Protein AF-A0A2X2BG75-F1 (afdb_monomer_lite)

pLDDT: mean 76.94, std 18.29, range [35.31, 95.19]

Structure (mmCIF, N/CA/C/O backbone):
data_AF-A0A2X2BG75-F1
#
_entry.id   AF-A0A2X2BG75-F1
#
loop_
_atom_site.group_PDB
_atom_site.id
_atom_site.type_symbol
_atom_site.label_atom_id
_atom_site.label_alt_id
_atom_site.label_comp_id
_atom_site.label_asym_id
_atom_site.label_entity_id
_atom_site.label_seq_id
_atom_site.pdbx_PDB_ins_code
_atom_site.Cartn_x
_atom_site.Cartn_y
_atom_site.Cartn_z
_atom_site.occupancy
_atom_site.B_iso_or_equiv
_atom_site.auth_seq_id
_atom_site.auth_comp_id
_atom_site.auth_asym_id
_atom_site.auth_atom_id
_atom_site.pdbx_PDB_model_num
ATOM 1 N N . MET A 1 1 ? -21.890 17.073 13.030 1.00 41.28 1 MET A N 1
ATOM 2 C CA . MET A 1 1 ? -20.899 16.045 13.416 1.00 41.28 1 MET A CA 1
ATOM 3 C C . MET A 1 1 ? -20.224 15.552 12.139 1.00 41.28 1 MET A C 1
ATOM 5 O O . MET A 1 1 ? -20.914 14.983 11.303 1.00 41.28 1 MET A O 1
ATOM 9 N N . ASN A 1 2 ? -18.944 15.868 11.914 1.00 44.72 2 ASN A N 1
ATOM 10 C CA . ASN A 1 2 ? -18.244 15.497 10.676 1.00 44.72 2 ASN A CA 1
ATOM 11 C C . ASN A 1 2 ? -17.955 13.989 10.667 1.00 44.72 2 ASN A C 1
ATOM 13 O O . ASN A 1 2 ? -17.279 13.488 11.561 1.00 44.72 2 ASN A O 1
ATOM 17 N N . LYS A 1 3 ? -18.429 13.284 9.634 1.00 50.59 3 LYS A N 1
ATOM 18 C CA . LYS A 1 3 ? -18.250 11.832 9.414 1.00 50.59 3 LYS A CA 1
ATOM 19 C C . LYS A 1 3 ? -16.772 11.403 9.266 1.00 50.59 3 LYS A C 1
ATOM 21 O O . LYS A 1 3 ? -16.481 10.217 9.203 1.00 50.59 3 LYS A O 1
ATOM 26 N N . TYR A 1 4 ? -15.852 12.370 9.226 1.00 56.56 4 TYR A N 1
ATOM 27 C CA . TYR A 1 4 ? -14.413 12.201 9.002 1.00 56.56 4 TYR A CA 1
ATOM 28 C C . TYR A 1 4 ? -13.567 12.158 10.276 1.00 56.56 4 TYR A C 1
ATOM 30 O O . TYR A 1 4 ? -12.349 12.050 10.181 1.00 56.56 4 TYR A O 1
ATOM 38 N N . LEU A 1 5 ? -14.174 12.221 11.466 1.00 58.25 5 LEU A N 1
ATOM 39 C CA . LEU A 1 5 ? -13.488 11.809 12.693 1.00 58.25 5 LEU A CA 1
ATOM 40 C C . LEU A 1 5 ? -13.458 10.276 12.709 1.00 58.25 5 LEU A C 1
ATOM 42 O O . LEU A 1 5 ? -14.191 9.618 13.442 1.00 58.25 5 LEU A O 1
ATOM 46 N N . THR A 1 6 ? -12.686 9.723 11.776 1.00 56.44 6 THR A N 1
ATOM 47 C CA . THR A 1 6 ? -12.383 8.304 11.658 1.00 56.44 6 THR A CA 1
ATOM 48 C C . THR A 1 6 ? -11.851 7.799 12.987 1.00 56.44 6 THR A C 1
ATOM 50 O O . THR A 1 6 ? -11.093 8.492 13.666 1.00 56.44 6 THR A O 1
ATOM 53 N N . GLU A 1 7 ? -12.252 6.582 13.341 1.00 65.56 7 GLU A N 1
ATOM 54 C CA . GLU A 1 7 ? -11.622 5.769 14.379 1.00 65.56 7 GLU A CA 1
ATOM 55 C C . GLU A 1 7 ? -10.095 5.965 14.373 1.00 65.56 7 GLU A C 1
ATOM 57 O O . GLU A 1 7 ? -9.521 6.176 13.305 1.00 65.56 7 GLU A O 1
ATOM 62 N N . ASN A 1 8 ? -9.451 5.883 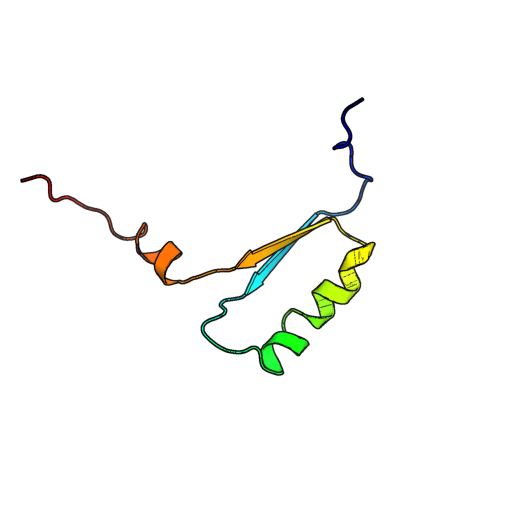15.545 1.00 75.81 8 ASN A N 1
ATOM 63 C CA . ASN A 1 8 ? -8.001 6.035 15.791 1.00 75.81 8 ASN A CA 1
ATOM 64 C C . ASN A 1 8 ? -7.149 4.938 15.092 1.00 75.81 8 ASN A C 1
ATOM 66 O O . ASN A 1 8 ? -6.311 4.275 15.696 1.00 75.81 8 ASN A O 1
ATOM 70 N N . LYS A 1 9 ? -7.413 4.680 13.812 1.00 82.81 9 LYS A N 1
ATOM 71 C CA . LYS A 1 9 ? -6.732 3.735 12.942 1.00 82.81 9 LYS A CA 1
ATOM 72 C C . LYS A 1 9 ? -5.509 4.422 12.364 1.00 82.81 9 LYS A C 1
ATOM 74 O O . LYS A 1 9 ? -5.594 5.536 11.847 1.00 82.81 9 LYS A O 1
ATOM 79 N N . SER A 1 10 ? -4.377 3.734 12.421 1.00 91.94 10 SER A N 1
ATOM 80 C CA . SER A 1 10 ? -3.154 4.183 11.768 1.00 91.94 10 SER A CA 1
ATOM 81 C C . SER A 1 10 ? -3.398 4.410 10.274 1.00 91.94 10 SER A C 1
ATOM 83 O O . SER A 1 10 ? -4.155 3.675 9.632 1.00 91.94 10 SER A O 1
ATOM 85 N N . ILE A 1 11 ? -2.754 5.437 9.726 1.00 94.38 11 ILE A N 1
ATOM 86 C CA . ILE A 1 11 ? -2.773 5.718 8.292 1.00 94.38 11 ILE A CA 1
ATOM 87 C C . ILE A 1 11 ? -1.637 4.933 7.641 1.00 94.38 11 ILE A C 1
ATOM 89 O O . ILE A 1 11 ? -0.497 4.997 8.098 1.00 94.38 11 ILE A O 1
ATOM 93 N N . VAL A 1 12 ? -1.950 4.208 6.569 1.00 94.50 12 VAL A N 1
ATOM 94 C CA . VAL A 1 12 ? -0.981 3.440 5.780 1.00 94.50 12 VAL A CA 1
ATOM 95 C C . VAL A 1 12 ? -1.013 3.942 4.340 1.00 94.50 12 VAL A C 1
ATOM 97 O O . VAL A 1 12 ? -2.064 3.946 3.700 1.00 94.50 12 VAL A O 1
ATOM 100 N N . LEU A 1 13 ? 0.145 4.356 3.826 1.00 93.44 13 LEU A N 1
ATOM 101 C CA . LEU A 1 13 ? 0.342 4.728 2.427 1.00 93.44 13 LEU A CA 1
ATOM 102 C C . LEU A 1 13 ? 1.245 3.688 1.766 1.00 93.44 13 LEU A C 1
ATOM 104 O O . LEU A 1 13 ? 2.336 3.403 2.252 1.00 93.44 13 LEU A O 1
ATOM 108 N N . THR A 1 14 ? 0.792 3.137 0.647 1.00 91.50 14 THR A N 1
ATOM 109 C CA . THR A 1 14 ? 1.578 2.221 -0.189 1.00 91.50 14 THR A CA 1
ATOM 110 C C . THR A 1 14 ? 1.546 2.700 -1.633 1.00 91.50 14 THR A C 1
ATOM 112 O O . THR A 1 14 ? 0.682 3.498 -1.991 1.00 91.50 14 THR A O 1
ATOM 115 N N . GLY A 1 15 ? 2.446 2.211 -2.482 1.00 88.88 15 GLY A N 1
ATOM 116 C CA . GLY A 1 15 ? 2.363 2.470 -3.915 1.00 88.88 15 GLY A CA 1
ATOM 117 C C . GLY A 1 15 ? 3.032 1.391 -4.748 1.00 88.88 15 GLY A C 1
ATOM 118 O O . GLY A 1 15 ? 3.941 0.720 -4.266 1.00 88.88 15 GLY A O 1
ATOM 119 N N . ASP A 1 16 ? 2.558 1.231 -5.983 1.00 85.81 16 ASP A N 1
ATOM 120 C CA . ASP A 1 16 ? 3.141 0.332 -6.981 1.00 85.81 16 ASP A CA 1
ATOM 121 C C . ASP A 1 16 ? 3.444 1.113 -8.259 1.00 85.81 16 ASP A C 1
ATOM 123 O O . ASP A 1 16 ? 2.666 1.975 -8.680 1.00 85.81 16 ASP A O 1
ATOM 127 N N . ARG A 1 17 ? 4.548 0.752 -8.917 1.00 81.44 17 ARG A N 1
ATOM 128 C CA . ARG A 1 17 ? 4.812 1.142 -10.300 1.00 81.44 17 ARG A CA 1
ATOM 129 C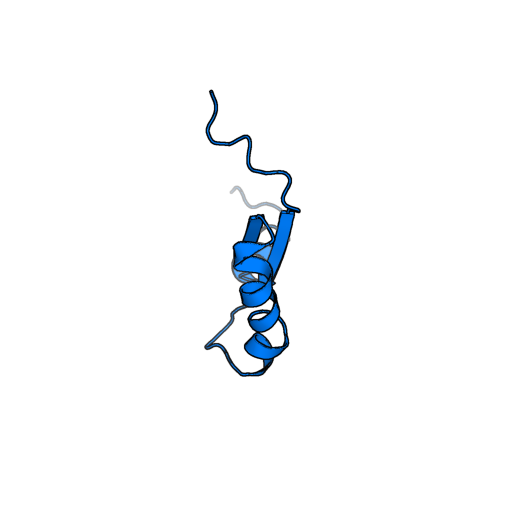 C . ARG A 1 17 ? 4.254 0.059 -11.219 1.00 81.44 17 ARG A C 1
ATOM 131 O O . ARG A 1 17 ? 4.919 -0.939 -11.483 1.00 81.44 17 ARG A O 1
ATOM 138 N N . ILE A 1 18 ? 3.034 0.254 -11.699 1.00 72.62 18 ILE A N 1
ATOM 139 C CA . ILE A 1 18 ? 2.327 -0.737 -12.516 1.00 72.62 18 ILE A CA 1
ATOM 140 C C . ILE A 1 18 ? 2.546 -0.406 -13.997 1.00 72.62 18 ILE A C 1
ATOM 142 O O . ILE A 1 18 ? 1.812 0.381 -14.580 1.00 72.62 18 ILE A O 1
ATOM 146 N N . THR A 1 19 ? 3.588 -0.970 -14.615 1.00 73.69 19 THR A N 1
ATOM 147 C CA . THR A 1 19 ? 3.873 -0.792 -16.059 1.00 73.69 19 THR A CA 1
ATOM 148 C C . THR A 1 19 ? 3.295 -1.912 -16.932 1.00 73.69 19 THR A C 1
ATOM 150 O O . THR A 1 19 ? 3.612 -2.000 -18.114 1.00 73.69 19 THR A O 1
ATOM 153 N N . GLY A 1 20 ? 2.483 -2.804 -16.359 1.00 81.50 20 GLY A N 1
ATOM 154 C CA . GLY A 1 20 ? 1.916 -3.971 -17.033 1.00 81.50 20 GLY A CA 1
ATOM 155 C C . GLY A 1 20 ? 1.055 -4.821 -16.092 1.00 81.50 20 GLY A C 1
ATOM 156 O O . GLY A 1 20 ? 0.773 -4.392 -14.972 1.00 81.50 20 GLY A O 1
ATOM 157 N N . PRO A 1 21 ? 0.622 -6.020 -16.522 1.00 88.88 21 PRO A N 1
ATOM 158 C CA . PRO A 1 21 ? -0.187 -6.909 -15.696 1.00 88.88 21 PRO A CA 1
ATOM 159 C C . PRO A 1 21 ? 0.495 -7.274 -14.375 1.00 88.88 21 PRO A C 1
ATOM 161 O O . PRO A 1 21 ? 1.713 -7.454 -14.303 1.00 88.88 21 PRO A O 1
ATOM 164 N N . LEU A 1 22 ? -0.314 -7.435 -13.329 1.00 89.06 22 LEU A N 1
ATOM 165 C CA . LEU A 1 22 ? 0.169 -7.885 -12.029 1.00 89.06 22 LEU A CA 1
ATOM 166 C C . LEU A 1 22 ? 0.720 -9.313 -12.131 1.00 89.06 22 LEU A C 1
ATOM 168 O O . LEU A 1 22 ? 0.158 -10.177 -12.801 1.00 89.06 22 LEU A O 1
ATOM 172 N N . HIS A 1 23 ? 1.811 -9.562 -11.414 1.00 91.00 23 HIS A N 1
ATOM 173 C CA . HIS A 1 23 ? 2.450 -10.874 -11.312 1.00 91.00 23 HIS A CA 1
ATOM 174 C C . HIS A 1 23 ? 2.750 -11.204 -9.847 1.00 91.00 23 HIS A C 1
ATOM 176 O O . HIS A 1 23 ? 2.580 -10.364 -8.961 1.00 91.00 23 HIS A O 1
ATOM 182 N N . LEU A 1 24 ? 3.246 -12.416 -9.585 1.00 95.00 24 LEU A N 1
ATOM 183 C CA . LEU A 1 24 ? 3.477 -12.926 -8.228 1.00 95.00 24 LEU A CA 1
ATOM 184 C C . LEU A 1 24 ? 4.383 -12.024 -7.366 1.00 95.00 24 LEU A C 1
ATOM 186 O O . LEU A 1 24 ? 4.214 -11.955 -6.154 1.00 95.00 24 LEU A O 1
ATOM 190 N N . GLY A 1 25 ? 5.291 -11.276 -7.994 1.00 91.81 25 GLY A N 1
ATOM 191 C CA . GLY A 1 25 ? 6.141 -10.303 -7.306 1.00 91.81 25 GLY A CA 1
ATOM 192 C C . GLY A 1 25 ? 5.346 -9.150 -6.690 1.00 91.81 25 GLY A C 1
ATOM 193 O O . GLY A 1 25 ? 5.635 -8.760 -5.568 1.00 91.81 25 GLY A O 1
ATOM 194 N N . HIS A 1 26 ? 4.293 -8.668 -7.356 1.00 91.44 26 HIS A N 1
ATOM 195 C CA . HIS A 1 26 ? 3.384 -7.672 -6.779 1.00 91.44 26 HIS A CA 1
ATOM 196 C C . HIS A 1 26 ? 2.566 -8.263 -5.630 1.00 91.44 26 HIS A C 1
ATOM 198 O O . HIS A 1 26 ? 2.338 -7.604 -4.618 1.00 91.44 26 HIS A O 1
ATOM 204 N N . TYR A 1 27 ? 2.148 -9.526 -5.767 1.00 92.81 27 TYR A N 1
ATOM 205 C CA . TYR A 1 27 ? 1.393 -10.203 -4.720 1.00 92.81 27 TYR A CA 1
ATOM 206 C C . TYR A 1 27 ? 2.188 -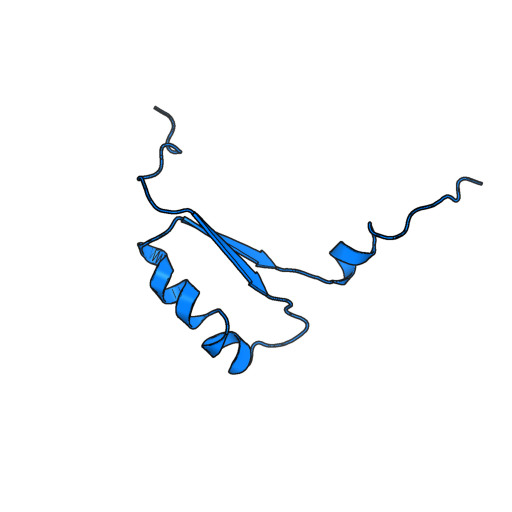10.304 -3.416 1.00 92.81 27 TYR A C 1
ATOM 208 O O . TYR A 1 27 ? 1.725 -9.830 -2.379 1.00 92.81 27 TYR A O 1
ATOM 216 N N . ILE A 1 28 ? 3.401 -10.852 -3.504 1.00 93.38 28 ILE A N 1
ATOM 217 C CA . ILE A 1 28 ? 4.304 -11.019 -2.361 1.00 93.38 28 ILE A CA 1
ATOM 218 C C . ILE A 1 28 ? 4.824 -9.657 -1.873 1.00 93.38 28 ILE A C 1
ATOM 220 O O . ILE A 1 28 ? 4.998 -9.459 -0.676 1.00 93.38 28 ILE A O 1
ATOM 224 N N . GLY A 1 29 ? 5.065 -8.716 -2.789 1.00 89.31 29 GLY A N 1
ATOM 225 C CA . GLY A 1 29 ? 5.700 -7.436 -2.480 1.00 89.31 29 GLY A CA 1
ATOM 226 C C . GLY A 1 29 ? 4.783 -6.394 -1.844 1.00 89.31 29 GLY A C 1
ATOM 227 O O . GLY A 1 29 ? 5.248 -5.618 -1.013 1.00 89.31 29 GLY A O 1
ATOM 228 N N . SER A 1 30 ? 3.501 -6.337 -2.215 1.00 90.81 30 SER A N 1
ATOM 229 C CA . SER A 1 30 ? 2.607 -5.287 -1.703 1.00 90.81 30 SER A CA 1
ATOM 230 C C . SER A 1 30 ? 1.160 -5.728 -1.491 1.00 90.81 30 SER A C 1
ATOM 232 O O . SER A 1 30 ? 0.552 -5.347 -0.487 1.00 90.81 30 SER A O 1
ATOM 234 N N . LEU A 1 31 ? 0.585 -6.548 -2.377 1.00 92.81 31 LEU A N 1
ATOM 235 C CA . LEU A 1 31 ? -0.856 -6.832 -2.333 1.00 92.81 31 LEU A CA 1
ATOM 236 C C . LEU A 1 31 ? -1.261 -7.667 -1.115 1.00 92.81 31 LEU A C 1
ATOM 238 O O . LEU A 1 31 ? -2.282 -7.367 -0.497 1.00 92.81 31 LEU A O 1
ATOM 242 N N . GLN A 1 32 ? -0.468 -8.675 -0.734 1.00 94.94 32 GLN A N 1
ATOM 243 C CA . GLN A 1 32 ? -0.777 -9.516 0.426 1.00 94.94 32 GLN A CA 1
ATOM 244 C C . GLN A 1 32 ? -0.878 -8.682 1.712 1.00 94.94 32 GLN A C 1
ATOM 246 O O . GLN A 1 32 ? -1.820 -8.847 2.489 1.00 94.94 32 GLN A O 1
ATOM 251 N N . GLN A 1 33 ? 0.042 -7.736 1.910 1.00 93.50 33 GLN A N 1
ATOM 252 C CA . GLN A 1 33 ? 0.043 -6.886 3.098 1.00 93.50 33 GLN A CA 1
ATOM 253 C C . GLN A 1 33 ? -1.135 -5.896 3.102 1.00 93.50 33 GLN A C 1
ATOM 255 O O . GLN A 1 33 ? -1.744 -5.661 4.145 1.00 93.50 33 GLN A O 1
ATOM 260 N N . ARG A 1 34 ? -1.518 -5.352 1.938 1.00 94.75 34 ARG A N 1
ATOM 261 C CA . ARG A 1 34 ? -2.687 -4.456 1.817 1.00 94.75 34 ARG A CA 1
ATOM 262 C C . ARG A 1 34 ? -3.990 -5.140 2.218 1.00 94.75 34 ARG A C 1
ATOM 264 O O . ARG A 1 34 ? -4.808 -4.536 2.915 1.00 94.75 34 ARG A O 1
ATOM 271 N N . VAL A 1 35 ? -4.166 -6.401 1.815 1.00 95.19 35 VAL A N 1
ATOM 272 C CA . VAL A 1 35 ? -5.319 -7.219 2.226 1.00 95.19 35 VAL A CA 1
ATOM 273 C C . VAL A 1 35 ? -5.330 -7.397 3.742 1.00 95.19 35 VAL A C 1
ATOM 275 O O . VAL A 1 35 ? -6.372 -7.240 4.374 1.00 95.19 35 VAL A O 1
ATOM 278 N N . GLU A 1 36 ? -4.174 -7.653 4.355 1.00 94.38 36 GLU A N 1
ATOM 279 C CA . GLU A 1 36 ? -4.073 -7.795 5.809 1.00 94.38 36 GLU A CA 1
ATOM 280 C C . GLU A 1 36 ? -4.482 -6.515 6.563 1.00 94.38 36 GLU A C 1
ATOM 282 O O . GLU A 1 36 ? -5.141 -6.574 7.608 1.00 94.38 36 GLU A O 1
ATOM 287 N N . PHE A 1 37 ? -4.122 -5.347 6.025 1.00 93.50 37 PHE A N 1
ATOM 288 C CA . PHE A 1 37 ? -4.406 -4.052 6.638 1.00 93.50 37 PHE A CA 1
ATOM 289 C C . PHE A 1 37 ? -5.795 -3.484 6.312 1.00 93.50 37 PHE A C 1
ATOM 291 O O . PHE A 1 37 ? -6.185 -2.491 6.929 1.00 93.50 37 PHE A O 1
ATOM 298 N N . GLN A 1 38 ? -6.582 -4.108 5.422 1.00 90.81 38 GLN A N 1
ATOM 299 C CA . GLN A 1 38 ? -7.851 -3.550 4.901 1.00 90.81 38 GLN A CA 1
ATOM 300 C C . GLN A 1 38 ? -8.869 -3.181 5.978 1.00 90.81 38 GLN A C 1
ATOM 302 O O . GLN A 1 38 ? -9.594 -2.202 5.834 1.00 90.81 38 GLN A O 1
ATOM 307 N N . ASN A 1 39 ? -8.866 -3.919 7.086 1.00 92.38 39 ASN A N 1
ATOM 308 C CA . ASN A 1 39 ? -9.768 -3.684 8.210 1.00 92.38 39 ASN A CA 1
ATOM 309 C C . ASN A 1 39 ? -9.068 -3.033 9.417 1.00 92.38 39 ASN A C 1
ATOM 311 O O . ASN A 1 39 ? -9.735 -2.629 10.370 1.00 92.38 39 ASN A O 1
ATOM 315 N N . LYS A 1 40 ? -7.731 -2.941 9.390 1.00 93.06 40 LYS A N 1
ATOM 316 C CA . LYS A 1 40 ? -6.892 -2.498 10.516 1.00 93.06 40 LYS A CA 1
ATOM 317 C C . LYS A 1 40 ? -6.459 -1.033 10.395 1.00 93.06 40 LYS A C 1
ATOM 319 O O . LYS A 1 40 ? -6.209 -0.396 11.412 1.00 93.06 40 LYS A O 1
ATOM 324 N N . ALA A 1 41 ? -6.368 -0.507 9.175 1.00 94.06 41 ALA A N 1
ATOM 325 C CA . ALA A 1 41 ? -5.816 0.813 8.891 1.00 94.06 41 ALA A CA 1
ATOM 326 C C . ALA A 1 41 ? -6.645 1.569 7.850 1.00 94.06 41 ALA A C 1
ATOM 328 O O . ALA A 1 41 ? -7.283 0.969 6.984 1.00 94.06 41 ALA A O 1
ATOM 329 N N . THR A 1 42 ? -6.578 2.898 7.899 1.00 95.00 42 THR A N 1
ATOM 330 C CA . THR A 1 42 ? -7.029 3.737 6.785 1.00 95.00 42 THR A CA 1
ATOM 331 C C . THR A 1 42 ? -5.942 3.704 5.717 1.00 95.00 42 THR A C 1
ATOM 333 O O . THR A 1 42 ? -4.840 4.210 5.938 1.00 95.00 42 THR A O 1
ATOM 336 N N . GLN A 1 43 ? -6.231 3.071 4.580 1.00 94.19 43 GLN A N 1
ATOM 337 C CA . GLN A 1 43 ? -5.244 2.825 3.532 1.00 94.19 43 GLN A CA 1
ATOM 338 C C . GLN A 1 43 ? -5.396 3.772 2.344 1.00 94.19 43 GLN A C 1
ATOM 340 O O . GLN A 1 43 ? -6.497 3.973 1.835 1.00 94.19 43 GLN A O 1
ATOM 345 N N . TYR A 1 44 ? -4.262 4.270 1.859 1.00 93.56 44 TYR A N 1
ATOM 346 C CA . TYR A 1 44 ? -4.130 4.991 0.598 1.00 93.56 44 TYR A CA 1
ATOM 347 C C . TYR A 1 44 ? -3.157 4.237 -0.314 1.00 93.56 44 TYR A C 1
ATOM 349 O O . TYR A 1 44 ? -2.109 3.756 0.131 1.00 93.56 44 TYR A O 1
ATOM 3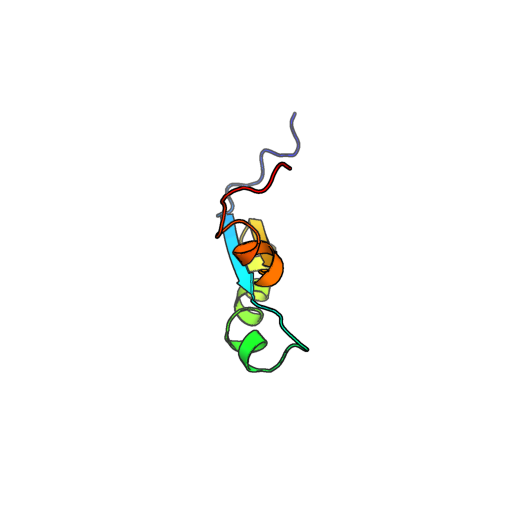57 N N . ILE A 1 45 ? -3.508 4.123 -1.595 1.00 91.62 45 ILE A N 1
ATOM 358 C CA . ILE A 1 45 ? -2.695 3.445 -2.609 1.00 91.62 45 ILE A CA 1
ATOM 359 C C . ILE A 1 45 ? -2.333 4.467 -3.680 1.00 91.62 45 ILE A C 1
ATOM 361 O O . ILE A 1 45 ? -3.202 4.969 -4.390 1.00 91.62 45 ILE A O 1
ATOM 365 N N . LEU A 1 46 ? -1.044 4.764 -3.794 1.00 89.69 46 LEU A N 1
ATOM 366 C CA . LEU A 1 46 ? -0.492 5.592 -4.851 1.00 89.69 46 LEU A CA 1
ATOM 367 C C . LEU A 1 46 ? -0.176 4.713 -6.063 1.00 89.69 46 LEU A C 1
ATOM 369 O O . LEU A 1 46 ? 0.724 3.874 -6.019 1.00 89.69 46 LEU A O 1
ATOM 373 N N . MET A 1 47 ? -0.892 4.920 -7.163 1.00 84.62 47 MET A N 1
ATOM 374 C CA . MET A 1 47 ? -0.478 4.368 -8.451 1.00 84.62 47 MET A CA 1
ATOM 375 C C . MET A 1 47 ? 0.559 5.308 -9.058 1.00 84.62 47 MET A C 1
ATOM 377 O O . MET A 1 47 ? 0.219 6.392 -9.528 1.00 84.62 47 MET A O 1
ATOM 381 N N . ALA A 1 48 ? 1.831 4.920 -8.990 1.00 76.75 48 ALA A N 1
ATOM 382 C CA . ALA A 1 48 ? 2.919 5.725 -9.519 1.00 76.75 48 ALA A CA 1
ATOM 383 C C . ALA A 1 48 ? 3.130 5.383 -11.001 1.00 76.75 48 ALA A C 1
ATOM 385 O O . ALA A 1 48 ? 3.795 4.398 -11.329 1.00 76.75 48 ALA A O 1
ATOM 386 N N . ASP A 1 49 ? 2.577 6.202 -11.898 1.00 72.50 49 ASP A N 1
ATOM 387 C CA . ASP A 1 49 ? 3.045 6.241 -13.282 1.00 72.50 49 ASP A CA 1
ATOM 388 C C . ASP A 1 49 ? 4.297 7.120 -13.342 1.00 72.50 49 ASP A C 1
ATOM 390 O O . ASP A 1 49 ? 4.280 8.294 -12.964 1.00 72.50 49 ASP A O 1
ATOM 394 N N . MET A 1 50 ? 5.406 6.544 -13.802 1.00 60.81 50 MET A N 1
ATOM 395 C CA . MET A 1 50 ? 6.636 7.304 -13.974 1.00 60.81 50 MET A CA 1
ATOM 396 C C . MET A 1 50 ? 6.491 8.420 -15.009 1.00 60.81 50 MET A C 1
ATOM 398 O O . MET A 1 50 ? 7.163 9.429 -14.834 1.00 60.81 50 MET A O 1
ATOM 402 N N . GLN A 1 51 ? 5.611 8.291 -16.013 1.00 59.06 51 GLN A N 1
ATOM 403 C CA . GLN A 1 51 ? 5.392 9.362 -16.996 1.00 59.06 51 GLN A CA 1
ATOM 404 C C . GLN A 1 51 ? 4.880 10.641 -16.314 1.00 59.06 51 GLN A C 1
ATOM 406 O O . GLN A 1 51 ? 5.398 11.725 -16.566 1.00 59.06 51 GLN A O 1
ATOM 411 N N . GLY A 1 52 ? 3.967 10.508 -15.345 1.00 57.16 52 GLY A N 1
ATOM 412 C CA . GLY A 1 52 ? 3.447 11.645 -14.578 1.00 57.16 52 GLY A CA 1
ATOM 413 C C . GLY A 1 52 ? 4.423 12.232 -13.547 1.00 57.16 52 GLY A C 1
ATOM 414 O O . GLY A 1 52 ? 4.299 13.403 -13.189 1.00 57.16 52 GLY A O 1
ATOM 415 N N . LEU A 1 53 ? 5.398 11.448 -13.062 1.00 56.69 53 LEU A N 1
ATOM 416 C CA . LEU A 1 53 ? 6.422 11.933 -12.124 1.00 56.69 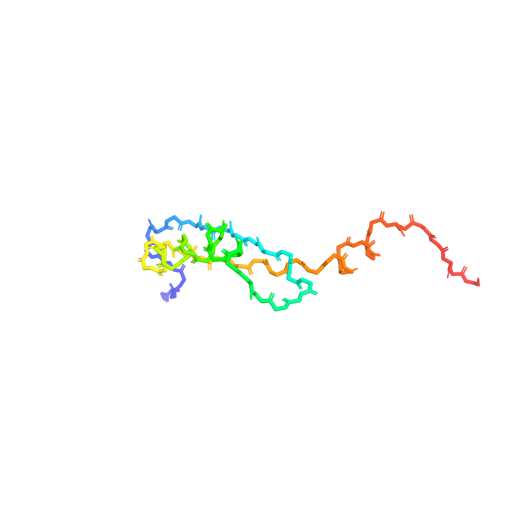53 LEU A CA 1
ATOM 417 C C . LEU A 1 53 ? 7.589 12.644 -12.826 1.00 56.69 53 LEU A C 1
ATOM 419 O O . LEU A 1 53 ? 8.170 13.557 -12.241 1.00 56.69 53 LEU A O 1
ATOM 423 N N . THR A 1 54 ? 7.952 12.238 -14.048 1.00 55.94 54 THR A N 1
ATOM 424 C CA . THR A 1 54 ? 9.085 12.827 -14.781 1.00 55.94 54 THR A CA 1
ATOM 425 C C . THR A 1 54 ? 8.725 14.084 -15.568 1.00 55.94 54 THR A C 1
ATOM 427 O O . THR A 1 54 ? 9.591 14.945 -15.698 1.00 55.94 54 THR A O 1
ATOM 430 N N . ASP A 1 55 ? 7.472 14.253 -16.009 1.00 56.50 55 ASP A N 1
ATOM 431 C CA . ASP A 1 55 ? 7.049 15.451 -16.761 1.00 56.50 55 ASP A CA 1
ATOM 432 C C . ASP A 1 55 ? 7.185 16.763 -15.959 1.00 56.50 55 ASP A C 1
ATOM 434 O O . ASP A 1 55 ? 7.311 17.835 -16.544 1.00 56.50 55 ASP A O 1
ATOM 438 N N . ASN A 1 56 ? 7.247 16.694 -14.622 1.00 54.66 56 ASN A N 1
ATOM 439 C CA . ASN A 1 56 ? 7.431 17.862 -13.747 1.00 54.66 56 ASN A CA 1
ATOM 440 C C . ASN A 1 56 ? 8.856 18.004 -13.171 1.00 54.66 56 ASN A C 1
ATOM 442 O O . ASN A 1 56 ? 9.116 18.929 -12.404 1.00 54.66 56 ASN A O 1
A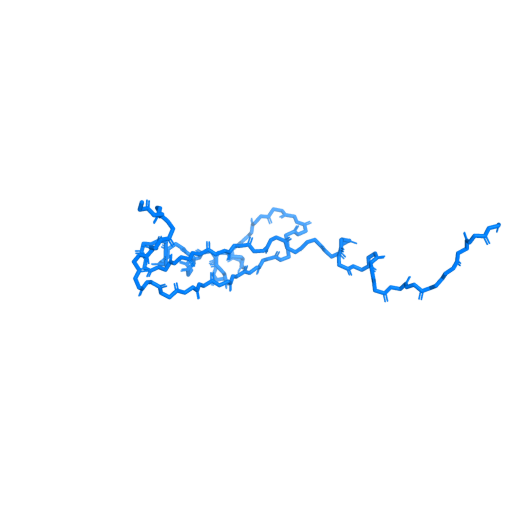TOM 446 N N . GLY A 1 57 ? 9.781 17.091 -13.499 1.00 54.44 57 GLY A N 1
ATOM 447 C CA . GLY A 1 57 ? 11.149 17.071 -12.956 1.00 54.44 57 GLY A CA 1
ATOM 448 C C . GLY A 1 57 ? 12.182 17.840 -13.788 1.00 54.44 57 GLY A C 1
ATOM 449 O O . GLY A 1 57 ? 13.315 18.023 -13.344 1.00 54.44 57 GLY A O 1
ATOM 450 N N . SER A 1 58 ? 11.807 18.296 -14.983 1.00 50.47 58 SER A N 1
ATOM 451 C CA . SER A 1 58 ? 12.687 19.016 -15.906 1.00 50.47 58 SER A CA 1
ATOM 452 C C . SER A 1 58 ? 11.987 20.241 -16.497 1.00 50.47 58 SER A C 1
ATOM 454 O O . SER A 1 58 ? 11.508 20.206 -17.623 1.00 50.47 58 SER A O 1
ATOM 456 N N . THR A 1 59 ? 11.935 21.348 -15.757 1.00 58.16 59 THR A N 1
ATOM 457 C CA . THR A 1 59 ? 11.708 22.689 -16.341 1.00 58.16 59 THR A CA 1
ATOM 458 C C . THR A 1 59 ? 13.063 23.315 -16.689 1.00 58.16 59 THR A C 1
ATOM 460 O O . THR A 1 59 ? 13.946 23.284 -15.828 1.00 58.16 59 THR A O 1
ATOM 463 N N . PRO A 1 60 ? 13.265 23.888 -17.896 1.00 50.94 60 PRO A N 1
ATOM 464 C CA . PRO A 1 60 ? 12.836 25.275 -18.126 1.00 50.94 60 PRO A CA 1
ATOM 465 C C . PRO A 1 60 ? 12.372 25.611 -19.567 1.00 50.94 60 PRO A C 1
ATOM 467 O O . PRO A 1 60 ? 12.780 24.978 -20.530 1.00 50.94 60 PRO A O 1
ATOM 470 N N . GLU A 1 61 ? 11.534 26.651 -19.662 1.00 57.72 61 GLU A N 1
ATOM 471 C CA . GLU A 1 61 ? 11.229 27.525 -20.815 1.00 57.72 61 GLU A CA 1
ATOM 472 C C . GLU A 1 61 ? 11.075 26.945 -22.236 1.00 57.72 61 GLU A C 1
ATOM 474 O O . GLU A 1 61 ? 12.015 26.444 -22.846 1.00 57.72 61 GLU A O 1
ATOM 479 N N . LYS A 1 62 ? 9.924 27.254 -22.852 1.00 44.66 62 LYS A N 1
ATOM 480 C CA . LYS A 1 62 ? 9.879 27.978 -24.137 1.00 44.66 62 LYS A CA 1
ATOM 481 C C . LYS A 1 62 ? 8.508 28.627 -24.327 1.00 44.66 62 LYS A C 1
ATOM 483 O O . LYS A 1 62 ? 7.573 28.034 -24.856 1.00 44.66 62 LYS A O 1
ATOM 488 N N . GLY A 1 63 ? 8.397 29.854 -23.827 1.00 48.88 63 GLY A N 1
ATOM 489 C CA . GLY A 1 63 ? 7.550 30.850 -24.465 1.00 48.88 63 GLY A CA 1
ATOM 490 C C . GLY A 1 63 ? 8.339 31.469 -25.619 1.00 48.88 63 GLY A C 1
ATOM 491 O O . GLY A 1 63 ? 9.508 31.800 -25.423 1.00 48.88 63 GLY A O 1
ATOM 492 N N . GLN A 1 64 ? 7.651 31.648 -26.751 1.00 35.31 64 GLN A N 1
ATOM 493 C CA . GLN A 1 64 ? 8.109 32.088 -28.083 1.00 35.31 64 GLN A CA 1
ATOM 494 C C . GLN A 1 64 ? 8.598 30.973 -29.011 1.00 35.31 64 GLN A C 1
ATOM 496 O O . GLN A 1 64 ? 9.610 30.305 -28.707 1.00 35.31 64 GLN A O 1
#

Secondary structure (DSSP, 8-state):
--TT---SPPEEEEEE--SSS--HHHIIIIIHHHHHHTTTSEEEEEE--HHHHHTTSS------

Organism: Proteus mirabilis (NCBI:txid584)

Foldseek 3Di:
DDPPPDDPAAEEEEEDADPDDDDVCCVVPPVVVCVVCVPRHRYDYDYDHVVVVVVPVDDDDDDD

Radius of gyration: 17.51 Å; chains: 1; bounding box: 34×45×44 Å

Sequence (64 aa):
MNKYLTENKSIVLTGDRITGPLHLGHYIGSLQQRVEFQNKATQYILMADMQGLTDNGSTPEKGQ

InterPro domains:
  IPR002305 Aminoacyl-tRNA synthetase, class Ic [PF00579] (7-58)
  IPR014729 Rossmann-like alpha/beta/alpha sandwich fold [G3DSA:3.40.50.620] (1-64)